Protein AF-A0A7C6DEY0-F1 (afdb_monomer)

Secondary structure (DSSP, 8-state):
-EEEEEES-B-TT--HHHHHHHHHHHHHHHTT-EEEEEES-B-TTSHHHHHHHHTT-EEEE---SS--HHHHHHHHHHHHHHHH-

Foldseek 3Di:
DEDEEEDAEADPVPDPVLVVCLVVLVVCVVVVYAYEYEYAYYDCPDPSVVSCVVSVHHYHYQPPPPDDPVSVVVVVVVVCVRVVD

pLDDT: mean 74.64, std 9.29, range [50.31, 86.62]

Structure (mmCIF, N/CA/C/O backbone):
data_AF-A0A7C6DEY0-F1
#
_entry.id   AF-A0A7C6DEY0-F1
#
loop_
_atom_site.group_PDB
_atom_site.id
_atom_site.type_symbol
_atom_site.label_atom_id
_atom_site.label_alt_id
_atom_site.label_comp_id
_atom_site.label_asym_id
_atom_site.label_entity_id
_atom_site.label_seq_id
_atom_site.pdbx_PDB_ins_code
_atom_site.Cartn_x
_atom_site.Cartn_y
_atom_site.Cartn_z
_atom_site.occupancy
_atom_site.B_iso_or_equiv
_atom_site.auth_seq_id
_atom_site.auth_comp_id
_atom_site.auth_asym_id
_atom_site.auth_atom_id
_atom_site.pdbx_PDB_model_num
ATOM 1 N N . MET A 1 1 ? -14.461 5.248 7.028 1.00 77.81 1 MET A N 1
ATOM 2 C CA . MET A 1 1 ? -14.242 5.878 5.695 1.00 77.81 1 MET A CA 1
ATOM 3 C C . MET A 1 1 ? -12.995 5.276 5.073 1.00 77.81 1 MET A C 1
ATOM 5 O O . MET A 1 1 ? -12.040 5.035 5.802 1.00 77.81 1 MET A O 1
ATOM 9 N N . LYS A 1 2 ? -13.033 4.995 3.771 1.00 77.81 2 LYS A N 1
ATOM 10 C CA . LYS A 1 2 ? -11.964 4.315 3.036 1.00 77.81 2 LYS A CA 1
ATOM 11 C C . LYS A 1 2 ? -11.175 5.321 2.202 1.00 77.81 2 LYS A C 1
ATOM 13 O O . LYS A 1 2 ? -11.781 6.120 1.490 1.00 77.81 2 LYS A O 1
ATOM 18 N N . ILE A 1 3 ? -9.849 5.301 2.305 1.00 78.44 3 ILE A N 1
ATOM 19 C CA . ILE A 1 3 ? -8.952 6.219 1.593 1.00 78.44 3 ILE A CA 1
ATOM 20 C C . ILE A 1 3 ? -7.951 5.438 0.748 1.00 78.44 3 ILE A C 1
ATOM 22 O O . ILE A 1 3 ? -7.182 4.627 1.261 1.00 78.44 3 ILE A O 1
ATOM 26 N N . LEU A 1 4 ? -7.952 5.718 -0.554 1.00 77.31 4 LEU A N 1
ATOM 27 C CA . LEU A 1 4 ? -7.007 5.146 -1.503 1.00 77.31 4 LEU A CA 1
ATOM 28 C C . LEU A 1 4 ? -5.975 6.205 -1.872 1.00 77.31 4 LEU A C 1
ATOM 30 O O . LEU A 1 4 ? -6.333 7.233 -2.450 1.00 77.31 4 LEU A O 1
ATOM 34 N N . HIS A 1 5 ? -4.707 5.960 -1.550 1.00 77.69 5 HIS A N 1
ATOM 35 C CA . HIS A 1 5 ? -3.632 6.901 -1.858 1.00 77.69 5 HIS A CA 1
ATOM 36 C C . HIS A 1 5 ? -2.761 6.380 -2.998 1.00 77.69 5 HIS A C 1
ATOM 38 O O . HIS A 1 5 ? -2.275 5.250 -2.945 1.00 77.69 5 HIS A O 1
ATOM 44 N N . TYR A 1 6 ? -2.562 7.199 -4.032 1.00 74.94 6 TYR A N 1
ATOM 45 C CA . TYR A 1 6 ? -1.713 6.843 -5.164 1.00 74.94 6 TYR A CA 1
ATOM 46 C C . TYR A 1 6 ? -0.297 7.394 -4.993 1.00 74.94 6 TYR A C 1
ATOM 48 O O . TYR A 1 6 ? -0.118 8.601 -4.842 1.00 74.94 6 TYR A O 1
ATOM 56 N N . ILE A 1 7 ? 0.704 6.520 -5.095 1.00 73.56 7 ILE A N 1
ATOM 57 C CA . ILE A 1 7 ? 2.124 6.884 -5.092 1.00 73.56 7 ILE A CA 1
ATOM 58 C C . ILE A 1 7 ? 2.824 6.374 -6.349 1.00 73.56 7 ILE A C 1
ATOM 60 O O . ILE A 1 7 ? 2.498 5.336 -6.921 1.00 73.56 7 ILE A O 1
ATOM 64 N N . SER A 1 8 ? 3.796 7.142 -6.822 1.00 67.44 8 SER A N 1
ATOM 65 C CA . SER A 1 8 ? 4.457 6.899 -8.104 1.00 67.44 8 SER A CA 1
ATOM 66 C C . SER A 1 8 ? 5.339 5.644 -8.118 1.00 67.44 8 SER A C 1
ATOM 68 O O . SER A 1 8 ? 5.612 5.145 -9.210 1.00 67.44 8 SER A O 1
ATOM 70 N N . GLY A 1 9 ? 5.743 5.147 -6.946 1.00 68.94 9 GLY A N 1
ATOM 71 C CA . GLY A 1 9 ? 6.528 3.936 -6.711 1.00 68.94 9 GLY A CA 1
ATOM 72 C C . GLY A 1 9 ? 6.854 3.799 -5.218 1.00 68.94 9 GLY A C 1
ATOM 73 O O . GLY A 1 9 ? 6.893 4.803 -4.525 1.00 68.94 9 GLY A O 1
ATOM 74 N N . ILE A 1 10 ? 7.096 2.580 -4.730 1.00 70.06 10 ILE A N 1
ATOM 75 C CA . ILE A 1 10 ? 7.734 2.319 -3.427 1.00 70.06 10 ILE A CA 1
ATOM 76 C C . ILE A 1 10 ? 9.141 1.819 -3.740 1.00 70.06 10 ILE A C 1
ATOM 78 O O . ILE A 1 10 ? 9.324 0.664 -4.139 1.00 70.06 10 ILE A O 1
ATOM 82 N N . SER A 1 11 ? 10.126 2.706 -3.628 1.00 67.94 11 SER A N 1
ATOM 83 C CA . SER A 1 11 ? 11.521 2.421 -3.978 1.00 67.94 11 SER A CA 1
ATOM 84 C C . SER A 1 11 ? 12.477 2.969 -2.914 1.00 67.94 11 SER A C 1
ATOM 86 O O . SER A 1 11 ? 1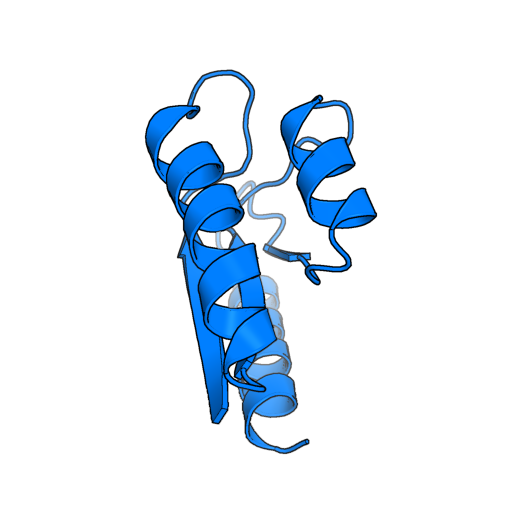2.078 3.836 -2.140 1.00 67.94 11 SER A O 1
ATOM 88 N N . PRO A 1 12 ? 13.741 2.514 -2.868 1.00 57.94 12 PRO A N 1
ATOM 89 C CA . PRO A 1 12 ? 14.720 3.017 -1.902 1.00 57.94 12 PRO A CA 1
ATOM 90 C C . PRO A 1 12 ? 14.975 4.534 -1.986 1.00 57.94 12 PRO A C 1
ATOM 92 O O . PRO A 1 12 ? 15.416 5.128 -1.008 1.00 57.94 12 PRO A O 1
ATOM 95 N N . THR A 1 13 ? 14.737 5.152 -3.148 1.00 55.97 13 THR A N 1
ATOM 96 C CA . THR A 1 13 ? 15.072 6.554 -3.456 1.00 55.97 13 THR A CA 1
ATOM 97 C C . THR A 1 13 ? 13.953 7.547 -3.152 1.00 55.97 13 THR A C 1
ATOM 99 O O . THR A 1 13 ? 14.213 8.745 -3.060 1.00 55.97 13 THR A O 1
ATOM 102 N N . ILE A 1 14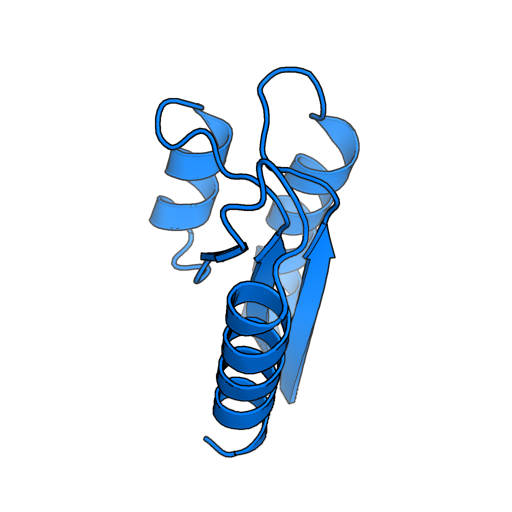 ? 12.717 7.077 -2.991 1.00 58.88 14 ILE A N 1
ATOM 103 C CA . ILE A 1 14 ? 11.555 7.908 -2.666 1.00 58.88 14 ILE A CA 1
ATOM 104 C C . ILE A 1 14 ? 11.234 7.574 -1.208 1.00 58.88 14 ILE A C 1
ATOM 106 O O . ILE A 1 14 ? 10.736 6.497 -0.908 1.00 58.88 14 ILE A O 1
ATOM 110 N N . GLY A 1 15 ? 11.719 8.404 -0.281 1.00 55.88 15 GLY A N 1
ATOM 111 C CA . GLY A 1 15 ? 11.560 8.166 1.160 1.00 55.88 15 GLY A CA 1
ATOM 112 C C . GLY A 1 15 ? 10.581 9.119 1.846 1.00 55.88 15 GLY A C 1
ATOM 113 O O . GLY A 1 15 ? 10.053 8.800 2.906 1.00 55.88 15 GLY A O 1
ATOM 114 N N . GLY A 1 16 ? 10.343 10.304 1.274 1.00 62.66 16 GLY A N 1
ATOM 115 C CA . GLY A 1 16 ? 9.604 11.377 1.949 1.00 62.66 16 GLY A CA 1
ATOM 116 C C . GLY A 1 16 ? 8.087 11.169 1.995 1.00 62.66 16 GLY A C 1
ATOM 117 O O . GLY A 1 16 ? 7.466 11.391 3.032 1.00 62.66 16 GLY A O 1
ATOM 118 N N . ILE A 1 17 ? 7.488 10.722 0.889 1.00 64.62 17 ILE A N 1
ATOM 119 C CA . ILE A 1 17 ? 6.030 10.538 0.771 1.00 64.62 17 ILE A CA 1
ATOM 120 C C . ILE A 1 17 ? 5.571 9.298 1.549 1.00 64.62 17 ILE A C 1
ATOM 122 O O . ILE A 1 17 ? 4.493 9.273 2.134 1.00 64.62 17 ILE A O 1
ATOM 126 N N . GLU A 1 18 ? 6.410 8.276 1.608 1.00 64.56 18 GLU A N 1
ATOM 127 C CA . GLU A 1 18 ? 6.110 6.986 2.209 1.00 64.56 18 GLU A CA 1
ATOM 128 C C . GLU A 1 18 ? 6.176 7.043 3.741 1.00 64.56 18 GLU A C 1
ATOM 130 O O . GLU A 1 18 ? 5.313 6.482 4.416 1.00 64.56 18 GLU A O 1
ATOM 135 N N . ILE A 1 19 ? 7.138 7.789 4.302 1.00 67.06 19 ILE A N 1
ATOM 136 C CA . ILE A 1 19 ? 7.197 8.069 5.748 1.00 67.06 19 ILE A CA 1
ATOM 137 C C . ILE A 1 19 ? 5.978 8.891 6.185 1.00 67.06 19 ILE A C 1
ATOM 139 O O . ILE A 1 19 ? 5.388 8.624 7.231 1.00 67.06 19 ILE A O 1
ATOM 143 N N . PHE A 1 20 ? 5.565 9.862 5.368 1.00 68.50 20 PHE A N 1
ATOM 144 C CA . PHE A 1 20 ? 4.354 10.642 5.612 1.00 68.50 20 PHE A CA 1
ATOM 145 C C . PHE A 1 20 ? 3.104 9.754 5.660 1.00 68.50 20 PHE A C 1
ATOM 147 O O . PHE A 1 20 ? 2.300 9.896 6.579 1.00 68.50 20 PHE A O 1
ATOM 154 N N . ILE A 1 21 ? 2.975 8.787 4.744 1.00 72.00 21 ILE A N 1
ATOM 155 C CA . ILE A 1 21 ? 1.859 7.829 4.743 1.00 72.00 21 ILE A CA 1
ATOM 156 C C . ILE A 1 21 ? 1.836 6.990 6.022 1.00 72.00 21 ILE A C 1
ATOM 158 O O . ILE A 1 21 ? 0.765 6.812 6.592 1.00 72.00 21 ILE A O 1
ATOM 162 N N . LEU A 1 22 ? 2.984 6.504 6.498 1.00 72.50 22 LEU A N 1
ATOM 163 C CA . LEU A 1 22 ? 3.045 5.728 7.741 1.00 72.50 22 LEU A CA 1
ATOM 164 C C . LEU A 1 22 ? 2.654 6.563 8.969 1.00 72.50 22 LEU A C 1
ATOM 166 O O . LEU A 1 22 ? 1.880 6.096 9.801 1.00 72.50 22 LEU A O 1
ATOM 170 N N . ASN A 1 23 ? 3.128 7.809 9.056 1.00 76.25 23 ASN A N 1
ATOM 171 C CA . ASN A 1 23 ? 2.762 8.714 10.151 1.00 76.25 23 ASN A CA 1
ATOM 172 C C . ASN 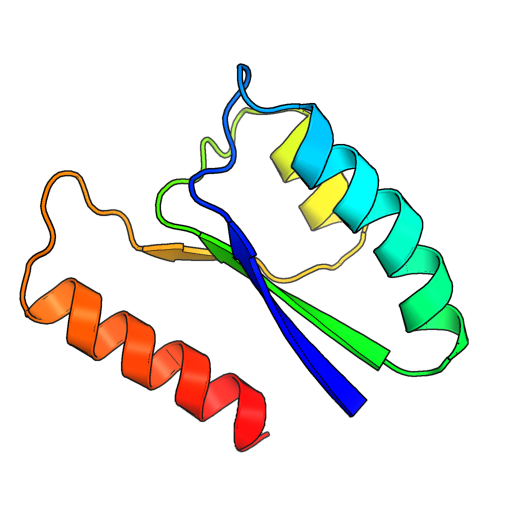A 1 23 ? 1.262 9.033 10.154 1.00 76.25 23 ASN A C 1
ATOM 174 O O . ASN A 1 23 ? 0.628 9.090 11.205 1.00 76.25 23 ASN A O 1
ATOM 178 N N . ILE A 1 24 ? 0.693 9.228 8.968 1.00 74.25 24 ILE A N 1
ATOM 179 C CA . ILE A 1 24 ? -0.728 9.509 8.797 1.00 74.25 24 ILE A CA 1
ATOM 180 C C . ILE A 1 24 ? -1.576 8.267 9.044 1.00 74.25 24 ILE A C 1
ATOM 182 O O . ILE A 1 24 ? -2.659 8.375 9.611 1.00 74.25 24 ILE A O 1
ATOM 186 N N . TYR A 1 25 ? -1.093 7.088 8.664 1.00 82.62 25 TYR A N 1
ATOM 187 C CA . TYR A 1 25 ? -1.838 5.847 8.811 1.00 82.62 25 TYR A CA 1
ATOM 188 C C . TYR A 1 25 ? -2.283 5.597 10.250 1.00 82.62 25 TYR A C 1
ATOM 190 O O . TYR A 1 25 ? -3.458 5.314 10.474 1.00 82.62 25 TYR A O 1
ATOM 198 N N . GLU A 1 26 ? -1.382 5.761 11.219 1.00 81.12 26 GLU A N 1
ATOM 199 C CA . GLU A 1 26 ? -1.713 5.582 12.636 1.00 81.12 26 GLU A CA 1
ATOM 200 C C . GLU A 1 26 ? -2.832 6.527 13.084 1.00 81.12 26 GLU A C 1
ATOM 202 O O . GLU A 1 26 ? -3.754 6.122 13.792 1.00 81.12 26 GLU A O 1
ATOM 207 N N . GLU A 1 27 ? -2.807 7.776 12.625 1.00 83.12 27 GLU A N 1
ATOM 208 C CA . GLU A 1 27 ? -3.824 8.760 12.983 1.00 83.12 27 GLU A CA 1
ATOM 209 C C . GLU A 1 27 ? -5.184 8.437 12.360 1.00 83.12 27 GLU A C 1
ATOM 211 O O . GLU A 1 27 ? -6.218 8.447 13.032 1.00 83.12 27 GLU A O 1
ATOM 216 N N . PHE A 1 28 ? -5.182 8.053 11.088 1.00 81.81 28 PHE A N 1
ATOM 217 C CA . PHE A 1 28 ? -6.389 7.662 10.374 1.00 81.81 28 PHE A CA 1
ATOM 218 C C . PHE A 1 28 ? -6.993 6.371 10.937 1.00 81.81 28 PHE A C 1
ATOM 220 O O . PHE A 1 28 ? -8.214 6.267 11.084 1.00 81.81 28 PHE A O 1
ATOM 227 N N . LYS A 1 29 ? -6.152 5.416 11.338 1.00 83.50 29 LYS A N 1
ATOM 228 C CA . LYS A 1 29 ? -6.577 4.176 11.988 1.00 83.50 29 LYS A CA 1
ATOM 229 C C . LYS A 1 29 ? -7.282 4.440 13.319 1.00 83.50 29 LYS A C 1
ATOM 231 O O . LYS A 1 29 ? -8.333 3.848 13.558 1.00 83.50 29 LYS A O 1
ATOM 236 N N . LYS A 1 30 ? -6.777 5.365 14.151 1.00 86.19 30 LYS A N 1
ATOM 237 C CA . LYS A 1 30 ? -7.456 5.779 15.401 1.00 86.19 30 LYS A CA 1
ATOM 238 C C . LYS A 1 30 ? -8.873 6.301 15.157 1.00 86.19 30 LYS A C 1
ATOM 240 O O . LYS A 1 30 ? -9.739 6.132 16.006 1.00 86.19 30 LYS A O 1
ATOM 245 N N . HIS A 1 31 ? -9.111 6.896 13.991 1.00 86.62 31 HIS A N 1
ATOM 246 C CA . HIS A 1 31 ? -10.403 7.452 13.590 1.00 86.62 31 HIS A CA 1
ATOM 247 C C . HIS A 1 31 ? -11.287 6.437 12.834 1.00 86.62 31 HIS A C 1
ATOM 249 O O . HIS A 1 31 ? -12.317 6.801 12.266 1.00 86.62 31 HIS A O 1
ATOM 255 N N . GLY A 1 32 ? -10.906 5.153 12.805 1.00 83.25 32 GLY A N 1
ATOM 256 C CA . GLY A 1 32 ? -11.669 4.101 12.127 1.00 83.25 32 GLY A CA 1
ATOM 257 C C . GLY A 1 32 ? -11.618 4.194 10.598 1.00 83.25 32 GLY A C 1
ATOM 258 O O . GLY A 1 32 ? -12.555 3.776 9.907 1.00 83.25 32 GLY A O 1
ATOM 259 N N . HIS A 1 33 ? -10.558 4.786 10.043 1.00 84.00 33 HIS A N 1
ATOM 260 C CA . HIS A 1 33 ? -10.328 4.819 8.603 1.00 84.00 33 HIS A CA 1
ATOM 261 C C . HIS A 1 33 ? -9.504 3.613 8.139 1.00 84.00 33 HIS A C 1
ATOM 263 O O . HIS A 1 33 ? -8.558 3.197 8.804 1.00 84.00 33 HIS A O 1
ATOM 269 N N . GLU A 1 34 ? -9.848 3.077 6.967 1.00 83.88 34 GLU A N 1
ATOM 270 C CA . GLU A 1 34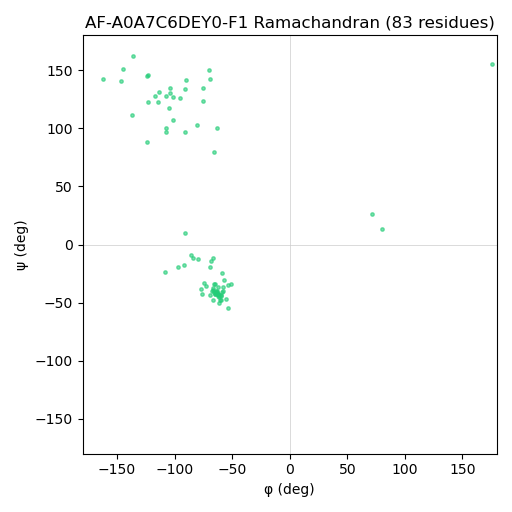 ? -9.051 2.061 6.271 1.00 83.88 34 GLU A CA 1
ATOM 271 C C . GLU A 1 34 ? -8.269 2.750 5.150 1.00 83.88 34 GLU A C 1
ATOM 273 O O . GLU A 1 34 ? -8.855 3.472 4.332 1.00 83.88 34 GLU A O 1
ATOM 278 N N . ILE A 1 35 ? -6.952 2.543 5.126 1.00 83.94 35 ILE A N 1
ATOM 279 C CA . ILE A 1 35 ? -6.063 3.091 4.101 1.00 83.94 35 ILE A CA 1
ATOM 280 C C . ILE A 1 35 ? -5.494 1.944 3.281 1.00 83.94 35 ILE A C 1
ATOM 282 O O . ILE A 1 35 ? -4.950 0.980 3.820 1.00 83.94 35 ILE A O 1
ATOM 286 N N . GLU A 1 36 ? -5.574 2.093 1.966 1.00 85.69 36 GLU A N 1
ATOM 287 C CA . GLU A 1 36 ? -4.888 1.228 1.018 1.00 85.69 36 GLU A CA 1
ATOM 288 C C . GLU A 1 36 ? -4.012 2.085 0.092 1.00 85.69 36 GLU A C 1
ATOM 290 O O . GLU A 1 36 ? -4.345 3.225 -0.251 1.00 85.69 36 GLU A O 1
ATOM 295 N N . ILE A 1 37 ? -2.861 1.543 -0.300 1.00 84.25 37 ILE A N 1
ATOM 296 C CA . ILE A 1 37 ? -1.890 2.218 -1.163 1.00 84.25 37 ILE A CA 1
ATOM 297 C C . ILE A 1 37 ? -1.989 1.635 -2.560 1.00 84.25 37 ILE A C 1
ATOM 299 O O . ILE A 1 37 ? -1.988 0.421 -2.746 1.00 84.25 37 ILE A O 1
ATOM 303 N N . LEU A 1 38 ? -1.999 2.507 -3.556 1.00 80.62 38 LEU A N 1
ATOM 304 C CA . LEU A 1 38 ? -1.950 2.155 -4.961 1.00 80.62 38 LEU A CA 1
ATOM 305 C C . LEU A 1 38 ? -0.678 2.724 -5.568 1.00 80.62 38 LEU A C 1
ATOM 307 O O . LEU A 1 38 ? -0.386 3.904 -5.421 1.00 80.62 38 LEU A O 1
ATOM 311 N N . THR A 1 39 ? 0.102 1.897 -6.246 1.00 79.69 39 THR A N 1
ATOM 312 C CA . THR A 1 39 ? 1.431 2.304 -6.701 1.00 79.69 39 THR A CA 1
ATOM 313 C C . THR A 1 39 ? 1.801 1.698 -8.039 1.00 79.69 39 THR A C 1
ATOM 315 O O . THR A 1 39 ? 1.340 0.613 -8.380 1.00 79.69 39 THR A O 1
ATOM 318 N N . ARG A 1 40 ? 2.634 2.394 -8.821 1.00 75.19 40 ARG A N 1
ATOM 319 C CA . ARG A 1 40 ? 3.132 1.894 -10.119 1.00 75.19 40 ARG A CA 1
ATOM 320 C C . ARG A 1 40 ? 4.286 0.908 -10.016 1.00 75.19 40 ARG A C 1
ATOM 322 O O . ARG A 1 40 ? 4.693 0.346 -11.019 1.00 75.19 40 ARG A O 1
ATOM 329 N N . TYR A 1 41 ? 4.899 0.782 -8.853 1.00 75.94 41 TYR A N 1
ATOM 330 C CA . TYR A 1 41 ? 6.026 -0.121 -8.666 1.00 75.94 41 TYR A CA 1
ATOM 331 C C . TYR A 1 41 ? 6.224 -0.366 -7.177 1.00 75.94 41 TYR A C 1
ATOM 333 O O . TYR A 1 41 ? 6.057 0.551 -6.370 1.00 75.94 41 TYR A O 1
ATOM 341 N N . VAL A 1 42 ? 6.586 -1.592 -6.808 1.00 78.44 42 VAL A N 1
ATOM 342 C CA . VAL A 1 42 ? 6.919 -1.949 -5.426 1.00 78.44 42 VAL A CA 1
ATOM 343 C C . VAL A 1 42 ? 8.146 -2.834 -5.421 1.00 78.44 42 VAL A C 1
ATOM 345 O O . VAL A 1 42 ? 8.059 -4.005 -5.790 1.00 78.44 42 VAL A O 1
ATOM 348 N N . ASP A 1 43 ? 9.262 -2.323 -4.903 1.00 81.81 43 ASP A N 1
ATOM 349 C CA . ASP A 1 43 ? 10.349 -3.210 -4.499 1.00 81.81 43 ASP A CA 1
ATOM 350 C C . ASP A 1 43 ? 10.034 -3.797 -3.116 1.00 81.81 43 ASP A C 1
ATOM 3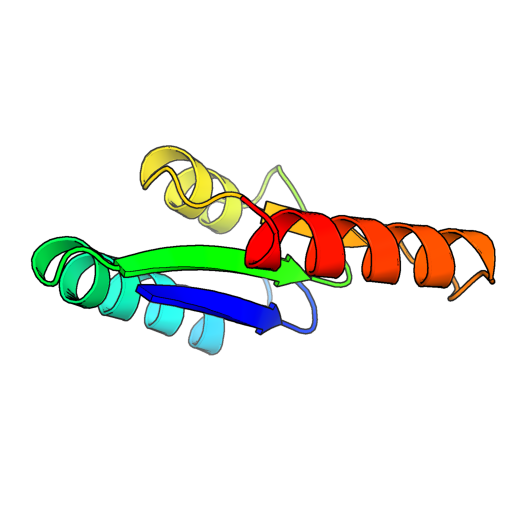52 O O . ASP A 1 43 ? 10.185 -3.146 -2.076 1.00 81.81 43 ASP A O 1
ATOM 356 N N . ARG A 1 44 ? 9.597 -5.060 -3.108 1.00 84.25 44 ARG A N 1
ATOM 357 C CA . ARG A 1 44 ? 9.222 -5.795 -1.888 1.00 84.25 44 ARG A CA 1
ATOM 358 C C . ARG A 1 44 ? 10.394 -6.077 -0.945 1.00 84.25 44 ARG A C 1
ATOM 360 O O . ARG A 1 44 ? 10.166 -6.494 0.186 1.00 84.25 44 ARG A O 1
ATOM 367 N N . ARG A 1 45 ? 11.637 -5.866 -1.384 1.00 84.69 45 ARG A N 1
ATOM 368 C CA . ARG A 1 45 ? 12.840 -6.032 -0.551 1.00 84.69 45 ARG A CA 1
ATOM 369 C C . ARG A 1 45 ? 13.155 -4.776 0.256 1.00 84.69 45 ARG A C 1
ATOM 371 O O . ARG A 1 45 ? 14.039 -4.799 1.109 1.00 84.69 45 ARG A O 1
ATOM 378 N N . THR A 1 46 ? 12.457 -3.672 -0.010 1.00 79.50 46 THR A N 1
ATOM 379 C CA . THR A 1 46 ? 12.674 -2.421 0.715 1.00 79.50 46 THR A CA 1
ATOM 380 C C . THR A 1 46 ? 12.210 -2.537 2.163 1.00 79.50 46 THR A C 1
ATOM 382 O O . THR A 1 46 ? 11.158 -3.105 2.462 1.00 79.50 46 THR A O 1
ATOM 385 N N . LYS A 1 47 ? 12.965 -1.909 3.077 1.00 80.62 47 LYS A N 1
ATOM 386 C CA . LYS A 1 47 ? 12.542 -1.723 4.475 1.00 80.62 47 LYS A CA 1
ATOM 387 C C . LYS A 1 47 ? 11.168 -1.045 4.552 1.00 80.62 47 LYS A C 1
ATOM 389 O O . LYS A 1 47 ? 10.367 -1.390 5.410 1.00 80.62 47 LYS A O 1
ATOM 394 N N . MET A 1 48 ? 10.885 -0.139 3.615 1.00 78.88 48 MET A N 1
ATOM 395 C CA . MET A 1 48 ? 9.605 0.555 3.513 1.00 78.88 48 MET A CA 1
ATOM 396 C C . MET A 1 48 ? 8.433 -0.400 3.263 1.00 78.88 48 MET A C 1
ATOM 398 O O . MET A 1 48 ? 7.457 -0.370 4.005 1.00 78.88 48 MET A O 1
ATOM 402 N N . PHE A 1 49 ? 8.535 -1.289 2.268 1.00 82.00 49 PHE A N 1
ATOM 403 C CA . PHE A 1 49 ? 7.485 -2.279 2.015 1.00 82.00 49 PHE A CA 1
ATOM 404 C C . PHE A 1 49 ? 7.235 -3.163 3.241 1.00 82.00 49 PHE A C 1
ATOM 406 O O . PHE A 1 49 ? 6.083 -3.429 3.580 1.00 82.00 49 PHE A O 1
ATOM 413 N N . LYS A 1 50 ? 8.305 -3.562 3.940 1.00 84.44 50 LYS A N 1
ATOM 414 C CA . LYS A 1 50 ? 8.193 -4.325 5.185 1.00 84.44 50 LYS A CA 1
ATOM 415 C C . LYS A 1 50 ? 7.404 -3.556 6.252 1.00 84.44 50 LYS A C 1
ATOM 417 O O . LYS A 1 50 ? 6.454 -4.111 6.787 1.00 84.44 50 LYS A O 1
ATOM 422 N N . MET A 1 51 ? 7.717 -2.278 6.480 1.00 82.62 51 MET A N 1
ATOM 423 C CA . MET A 1 51 ? 7.000 -1.433 7.448 1.00 82.62 51 MET A CA 1
ATOM 424 C C . MET A 1 51 ? 5.520 -1.243 7.084 1.00 82.62 51 MET A C 1
ATOM 426 O O . MET A 1 51 ? 4.653 -1.367 7.941 1.00 82.62 51 MET A O 1
ATOM 430 N N . ILE A 1 52 ? 5.214 -0.986 5.808 1.00 83.25 52 ILE A N 1
ATOM 431 C CA . ILE A 1 52 ? 3.834 -0.847 5.313 1.00 83.25 52 ILE A CA 1
ATOM 432 C C . ILE A 1 52 ? 3.050 -2.154 5.513 1.00 83.25 52 ILE A C 1
ATOM 434 O O . ILE A 1 52 ? 1.902 -2.132 5.959 1.00 83.25 52 ILE A O 1
ATOM 438 N N . SER A 1 53 ? 3.681 -3.297 5.231 1.00 83.44 53 SER A N 1
ATOM 439 C CA . SER A 1 53 ? 3.077 -4.614 5.438 1.00 83.44 53 SER A CA 1
ATOM 440 C C . SER A 1 53 ? 2.865 -4.930 6.922 1.00 83.44 53 SER A C 1
ATOM 442 O O . SER A 1 53 ? 1.828 -5.487 7.271 1.00 83.44 53 SER A O 1
ATOM 444 N N . GLU A 1 54 ? 3.815 -4.579 7.792 1.00 86.62 54 GLU A N 1
ATOM 445 C CA . GLU A 1 54 ? 3.710 -4.739 9.252 1.00 86.62 54 GLU A CA 1
ATOM 446 C C . GLU A 1 54 ? 2.608 -3.849 9.844 1.00 86.62 54 GLU A C 1
ATOM 448 O O . GLU A 1 54 ? 1.901 -4.267 10.759 1.00 86.62 54 GLU A O 1
ATOM 453 N N . ALA A 1 55 ? 2.395 -2.661 9.271 1.00 83.19 55 ALA A N 1
ATOM 454 C CA . ALA A 1 55 ? 1.293 -1.774 9.629 1.00 83.19 55 ALA A CA 1
ATOM 455 C C . ALA A 1 55 ? -0.088 -2.331 9.218 1.00 83.19 55 ALA A C 1
ATOM 457 O O . ALA A 1 55 ? -1.117 -1.839 9.689 1.00 83.19 55 ALA A O 1
ATOM 458 N N . GLY A 1 56 ? -0.137 -3.361 8.365 1.00 84.50 56 GLY A N 1
ATOM 459 C CA . GLY A 1 56 ? -1.375 -3.946 7.841 1.00 84.50 56 GLY A CA 1
ATOM 460 C C . GLY A 1 56 ? -1.995 -3.153 6.687 1.00 84.50 56 GLY A C 1
ATOM 461 O O . GLY A 1 56 ? -3.142 -3.401 6.317 1.00 84.50 56 GLY A O 1
ATOM 462 N N . ILE A 1 57 ? -1.253 -2.207 6.107 1.00 86.19 57 ILE A N 1
ATOM 463 C CA . ILE A 1 57 ? -1.705 -1.421 4.959 1.00 86.19 57 ILE A CA 1
ATOM 464 C C . ILE A 1 57 ? -1.623 -2.302 3.712 1.00 86.19 57 ILE A C 1
ATOM 466 O O . ILE A 1 57 ? -0.555 -2.813 3.360 1.00 86.19 57 ILE A O 1
ATOM 470 N N . LYS A 1 58 ? -2.738 -2.463 2.994 1.00 85.81 58 LYS A N 1
ATOM 471 C CA . LYS A 1 58 ? -2.718 -3.205 1.728 1.00 85.81 58 LYS A CA 1
ATOM 472 C C . LYS A 1 58 ? -2.090 -2.349 0.638 1.00 85.81 58 LYS A C 1
ATOM 474 O O . LYS A 1 58 ? -2.432 -1.179 0.468 1.00 85.81 58 LYS A O 1
ATOM 479 N N . VAL A 1 59 ? -1.203 -2.968 -0.135 1.00 84.06 59 VAL A N 1
ATOM 480 C CA . VAL A 1 59 ? -0.518 -2.331 -1.260 1.00 84.06 59 VAL A CA 1
ATOM 481 C C . VAL A 1 59 ? -0.946 -2.994 -2.559 1.00 84.06 59 VAL A C 1
ATOM 483 O O . VAL A 1 59 ? -0.748 -4.190 -2.768 1.00 84.06 59 VAL A O 1
ATOM 486 N N . HIS A 1 60 ? -1.480 -2.187 -3.462 1.00 82.56 60 HIS A N 1
ATOM 487 C CA . HIS A 1 60 ? -1.829 -2.560 -4.821 1.00 82.56 60 HIS A CA 1
ATOM 488 C C . HIS A 1 60 ? -0.745 -2.041 -5.753 1.00 82.56 60 HIS A C 1
ATOM 490 O O . HIS A 1 60 ? -0.651 -0.839 -5.994 1.00 82.56 60 HIS A O 1
ATOM 496 N N . SER A 1 61 ? 0.084 -2.936 -6.284 1.00 76.44 61 SER A N 1
ATOM 497 C CA . SER A 1 61 ? 1.050 -2.578 -7.319 1.00 76.44 61 SER A CA 1
ATOM 498 C C . SER A 1 61 ? 0.454 -2.773 -8.712 1.00 76.44 61 SER A C 1
ATOM 500 O O . SER A 1 61 ? -0.147 -3.801 -9.034 1.00 76.44 61 SER A O 1
ATOM 502 N N . LEU A 1 62 ? 0.646 -1.780 -9.566 1.00 71.50 62 LEU A N 1
ATOM 503 C CA . LEU A 1 62 ? 0.575 -1.930 -11.005 1.00 71.50 62 LEU A CA 1
ATOM 504 C C . LEU A 1 62 ? 1.995 -2.256 -11.431 1.00 71.50 62 LEU A C 1
ATOM 506 O O . LEU A 1 62 ? 2.772 -1.333 -11.544 1.00 71.50 62 LEU A O 1
ATOM 510 N N . ASP A 1 63 ? 2.385 -3.514 -11.622 1.00 61.81 63 ASP A N 1
ATOM 511 C CA . ASP A 1 63 ? 3.666 -3.768 -12.298 1.00 61.81 63 ASP A CA 1
ATOM 512 C C . ASP A 1 63 ? 3.557 -3.208 -13.722 1.00 61.81 63 ASP A C 1
ATOM 514 O O . ASP A 1 63 ? 2.887 -3.779 -14.589 1.00 61.81 63 ASP A O 1
ATOM 518 N N . VAL A 1 64 ? 4.125 -2.024 -13.934 1.00 56.56 64 VAL A N 1
ATOM 519 C CA . VAL A 1 64 ? 4.174 -1.349 -15.229 1.00 56.56 64 VAL A CA 1
ATOM 520 C C . VAL A 1 64 ? 5.622 -1.055 -15.578 1.00 56.56 64 VAL A C 1
ATOM 522 O O . VAL A 1 64 ? 6.114 0.040 -15.336 1.00 56.56 64 VAL A O 1
ATOM 525 N N . GLU A 1 65 ? 6.280 -2.016 -16.226 1.00 50.31 65 GLU A N 1
ATOM 526 C CA . GLU A 1 65 ? 7.422 -1.681 -17.087 1.00 50.31 65 GLU A CA 1
ATOM 527 C C . GLU A 1 65 ? 6.939 -0.839 -18.281 1.00 50.31 65 GLU A C 1
ATOM 529 O O . GLU A 1 65 ? 7.585 0.137 -18.640 1.00 50.31 65 GLU A O 1
ATOM 534 N N . HIS A 1 66 ? 5.724 -1.096 -18.788 1.00 50.44 66 HIS A N 1
ATOM 535 C CA . HIS A 1 66 ? 4.987 -0.222 -19.704 1.00 50.44 66 HIS A CA 1
ATOM 536 C C . HIS A 1 66 ? 3.473 -0.321 -19.435 1.00 50.44 66 HIS A C 1
ATOM 538 O O . HIS A 1 66 ? 2.955 -1.402 -19.145 1.00 50.44 66 HIS A O 1
ATOM 544 N N . LEU A 1 67 ? 2.745 0.803 -19.503 1.00 53.62 67 LEU A N 1
ATOM 545 C CA . LEU A 1 67 ? 1.290 0.886 -19.283 1.00 53.62 67 LEU A CA 1
ATOM 546 C C . LEU A 1 67 ? 0.512 0.126 -20.370 1.00 53.62 67 LEU A C 1
ATOM 548 O O . LEU A 1 67 ? -0.029 0.707 -21.307 1.00 53.62 67 LEU A O 1
ATOM 552 N N . SER A 1 68 ? 0.431 -1.196 -20.237 1.00 63.50 68 SER A N 1
ATOM 553 C CA . SER A 1 68 ? -0.450 -2.011 -21.068 1.00 63.50 68 SER A CA 1
ATOM 554 C C . SER A 1 68 ? -1.920 -1.756 -20.703 1.00 63.50 68 SER A C 1
ATOM 556 O O . SER A 1 68 ? -2.262 -1.508 -19.540 1.00 63.50 68 SER A O 1
ATOM 558 N N . LEU A 1 69 ? -2.825 -1.899 -21.678 1.00 67.00 69 LEU A N 1
ATOM 559 C CA . LEU A 1 69 ? -4.280 -1.860 -21.457 1.00 67.00 69 LEU A CA 1
ATOM 560 C C . LEU A 1 69 ? -4.728 -2.817 -20.335 1.00 67.00 69 LEU A C 1
ATOM 562 O O . LEU A 1 69 ? -5.626 -2.498 -19.555 1.00 67.00 69 LEU A O 1
ATOM 566 N N . LYS A 1 70 ? -4.058 -3.968 -20.200 1.00 71.69 70 LYS A N 1
ATOM 567 C CA . LYS A 1 70 ? -4.318 -4.963 -19.152 1.00 71.69 70 LYS A CA 1
ATOM 568 C C . LYS A 1 70 ? -4.043 -4.408 -17.750 1.00 71.69 70 LYS A C 1
ATOM 570 O O . LYS A 1 70 ? -4.845 -4.635 -16.842 1.00 71.69 70 LYS A O 1
ATOM 575 N N . SER A 1 71 ? -2.962 -3.646 -17.577 1.00 64.00 71 SER A N 1
ATOM 576 C CA . SER A 1 71 ? -2.608 -3.007 -16.302 1.00 64.00 71 SER A CA 1
ATOM 577 C C . SER A 1 71 ? -3.624 -1.927 -15.910 1.00 64.00 71 SER A C 1
ATOM 579 O O . SER A 1 71 ? -4.039 -1.871 -14.754 1.00 64.00 71 SER A O 1
ATOM 581 N N . ILE A 1 72 ? -4.118 -1.146 -16.880 1.00 67.44 72 ILE A N 1
ATOM 582 C CA . ILE A 1 72 ? -5.169 -0.131 -16.664 1.00 67.44 72 ILE A CA 1
ATOM 583 C C . ILE A 1 72 ? -6.499 -0.780 -16.248 1.00 67.44 72 ILE A C 1
ATOM 585 O O . ILE A 1 72 ? -7.178 -0.301 -15.338 1.00 67.44 72 ILE A O 1
ATOM 589 N N . VAL A 1 73 ? -6.891 -1.891 -16.878 1.00 76.25 73 VAL A N 1
ATOM 590 C CA . VAL A 1 73 ? -8.114 -2.618 -16.495 1.00 76.25 73 VAL A CA 1
ATOM 591 C C . VAL A 1 73 ? -7.983 -3.208 -15.089 1.00 76.25 73 VAL A C 1
ATOM 593 O O . VAL A 1 73 ? -8.927 -3.129 -14.301 1.00 76.25 73 VAL A O 1
ATOM 596 N N . ARG A 1 74 ? -6.815 -3.766 -14.744 1.00 70.38 74 ARG A N 1
ATOM 597 C CA . ARG A 1 74 ? -6.547 -4.304 -13.402 1.00 70.38 74 ARG A CA 1
ATOM 598 C C . ARG A 1 74 ? -6.601 -3.206 -12.337 1.00 70.38 74 ARG A C 1
ATOM 600 O O . ARG A 1 74 ? -7.260 -3.406 -11.323 1.00 70.38 74 ARG A O 1
ATOM 607 N N . PHE A 1 75 ? -6.021 -2.037 -12.617 1.00 69.62 75 PHE A N 1
ATOM 608 C CA . PHE A 1 75 ? -6.132 -0.841 -11.778 1.00 69.62 75 PHE A CA 1
ATOM 609 C C . PHE A 1 75 ? -7.590 -0.477 -11.499 1.00 69.62 75 PHE A C 1
ATOM 611 O O . PHE A 1 75 ? -8.002 -0.406 -10.343 1.00 69.62 75 PHE A O 1
ATOM 618 N N . LYS A 1 76 ? -8.398 -0.314 -12.557 1.00 73.19 76 LYS A N 1
ATOM 619 C CA . LYS A 1 76 ? -9.820 0.040 -12.422 1.00 73.19 76 LYS A CA 1
ATOM 620 C C . LYS A 1 76 ? -10.587 -0.985 -11.584 1.00 73.19 76 LYS A C 1
ATOM 622 O O . LYS A 1 76 ? -11.461 -0.598 -10.815 1.00 73.19 76 LYS A O 1
ATOM 627 N N . LYS A 1 77 ? -10.256 -2.277 -11.698 1.00 77.75 77 LYS A N 1
ATOM 628 C CA . LYS A 1 77 ? -10.850 -3.332 -10.863 1.00 77.75 77 LYS A CA 1
ATOM 629 C C . LYS A 1 77 ? -10.453 -3.198 -9.392 1.00 77.75 77 LYS A C 1
ATOM 631 O O . LYS A 1 77 ? -11.345 -3.244 -8.555 1.00 77.75 77 LYS A O 1
ATOM 636 N N . SER A 1 78 ? -9.171 -3.001 -9.079 1.00 70.38 78 SER A N 1
ATOM 637 C CA . SER A 1 78 ? -8.707 -2.822 -7.692 1.00 70.38 78 SER A CA 1
ATOM 638 C C . SER A 1 78 ? -9.335 -1.593 -7.031 1.00 70.38 78 SER A C 1
ATOM 640 O O . SER A 1 78 ? -9.867 -1.702 -5.932 1.00 70.38 78 SER A O 1
ATOM 642 N N . VAL A 1 79 ? -9.371 -0.455 -7.735 1.00 72.12 79 VAL A N 1
ATOM 643 C CA . VAL A 1 79 ? -10.043 0.768 -7.258 1.00 72.12 79 VAL A CA 1
ATOM 644 C C . VAL A 1 79 ? -11.534 0.511 -7.018 1.00 72.12 79 VAL A C 1
ATOM 646 O O . VAL A 1 79 ? -12.074 0.905 -5.990 1.00 72.12 79 VAL A O 1
ATOM 649 N N . LYS A 1 80 ? -12.214 -0.180 -7.941 1.00 78.88 80 LYS A N 1
ATOM 650 C CA . LYS A 1 80 ? -13.639 -0.499 -7.792 1.00 78.88 80 LYS A CA 1
ATOM 651 C C . LYS A 1 80 ? -13.903 -1.422 -6.599 1.00 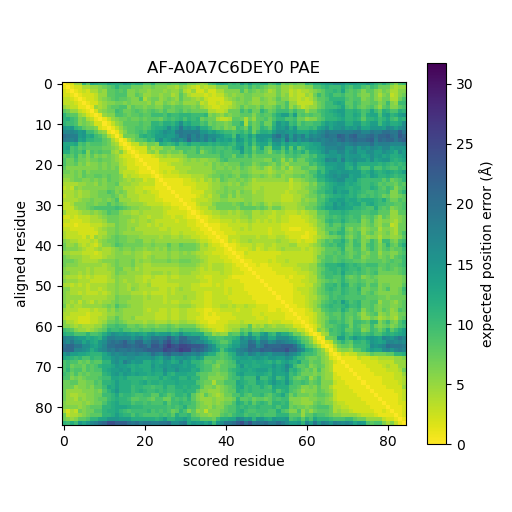78.88 80 LYS A C 1
ATOM 653 O O . LYS A 1 80 ? -14.863 -1.197 -5.877 1.00 78.88 80 LYS A O 1
ATOM 658 N N . LEU A 1 81 ? -13.067 -2.439 -6.382 1.00 75.25 81 LEU A N 1
ATOM 659 C CA . LEU A 1 81 ? -13.188 -3.342 -5.232 1.00 75.25 81 LEU A CA 1
ATOM 660 C C . LEU A 1 81 ? -13.021 -2.602 -3.900 1.00 75.25 81 LEU A C 1
ATOM 662 O O . LEU A 1 81 ? -13.726 -2.916 -2.947 1.00 75.25 81 LEU A O 1
ATOM 666 N N . PHE A 1 82 ? -12.140 -1.602 -3.849 1.00 75.06 82 PHE A N 1
ATOM 667 C CA . PHE A 1 82 ? -11.919 -0.796 -2.653 1.00 75.06 82 PHE A CA 1
ATOM 668 C C . PHE A 1 82 ? -13.175 -0.041 -2.196 1.00 75.06 82 PHE A C 1
ATOM 670 O O . PHE A 1 82 ? -13.533 -0.098 -1.022 1.00 75.06 82 PHE A O 1
ATOM 677 N N . PHE A 1 83 ? -13.856 0.631 -3.129 1.00 74.75 83 PHE A N 1
ATOM 678 C CA . PHE A 1 83 ? -15.049 1.433 -2.832 1.00 74.75 83 PHE A CA 1
ATOM 679 C C . PHE A 1 83 ? -16.360 0.631 -2.787 1.00 74.75 83 PHE A C 1
ATOM 681 O O . PHE A 1 83 ? -17.375 1.176 -2.365 1.00 74.75 83 PHE A O 1
ATOM 688 N N . ASN A 1 84 ? -16.355 -0.631 -3.233 1.00 76.06 84 ASN A N 1
ATOM 689 C CA . ASN A 1 8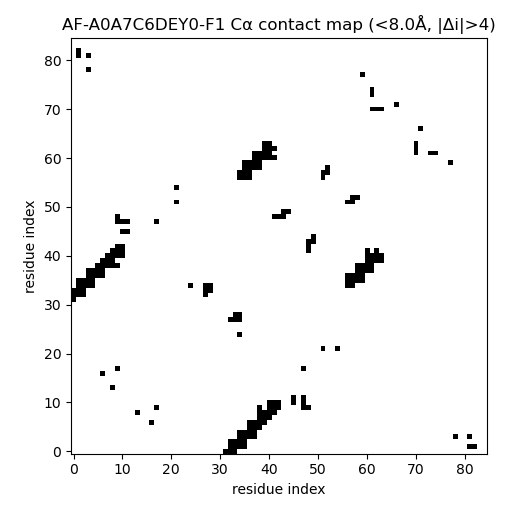4 ? -17.548 -1.487 -3.257 1.00 76.06 84 ASN A CA 1
ATOM 690 C C . ASN A 1 84 ? -17.679 -2.434 -2.053 1.00 76.06 84 ASN A C 1
ATOM 692 O O . ASN A 1 84 ? -18.771 -2.952 -1.828 1.00 76.06 84 ASN A O 1
ATOM 696 N N . ASN A 1 85 ? -16.585 -2.702 -1.337 1.00 58.84 85 ASN A N 1
ATOM 697 C CA . ASN A 1 85 ? -16.599 -3.379 -0.034 1.00 58.84 85 ASN A CA 1
ATOM 698 C C . ASN A 1 85 ? -16.746 -2.353 1.089 1.00 58.84 85 ASN A C 1
ATOM 700 O O . ASN A 1 85 ? -16.716 -2.773 2.264 1.00 58.84 85 ASN A O 1
#

Solvent-accessible surface area (backbone atoms only — not comparable to full-atom values): 4989 Å² total; per-residue (Å²): 95,81,47,80,46,80,43,84,47,47,47,93,85,61,56,70,70,58,52,50,49,57,62,46,45,59,57,39,44,77,72,62,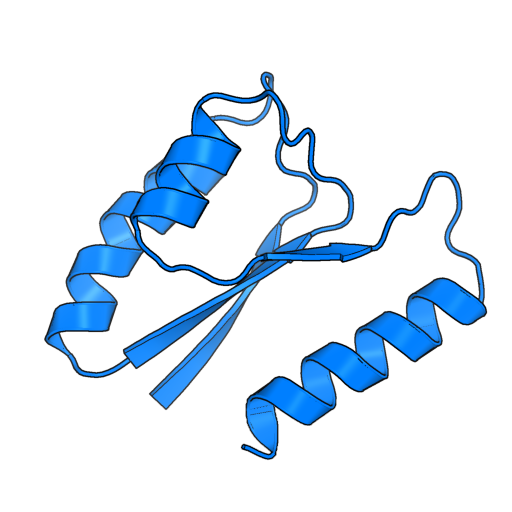34,50,59,36,41,36,25,43,32,68,48,75,87,35,71,61,46,49,53,41,52,73,72,66,41,51,74,47,64,39,85,48,96,61,90,43,73,68,50,54,54,50,49,54,49,54,57,49,53,64,80,72,108

Nearest PDB structures (foldseek):
  9bk7-assembly1_A  TM=5.253E-01  e=4.175E-02  synthetic construct
  8f29-assembly1_G  TM=5.341E-01  e=1.072E-01  Saccharomyces cerevisiae
  7yea-assembly1_B  TM=6.075E-01  e=2.754E-01  Homo sapiens
  7o4l-assembly1_4  TM=5.549E-01  e=3.371E-01  Saccharomyces cerevisiae S288C
  2vz8-assembly1_A  TM=4.243E-01  e=1.297E+00  Sus scrofa

Mean predicted aligned error: 7.5 Å

Radius of gyration: 12.94 Å; Cα contacts (8 Å, |Δi|>4): 106; chains: 1; bounding box: 33×17×37 Å

Sequence (85 aa):
MKILHYISGISPTIGGIEIFILNIYEEFKKHGHEIEILTRYVDRRTKMFKMISEAGIKVHSLDVEHLSLKSIVRFKKSVK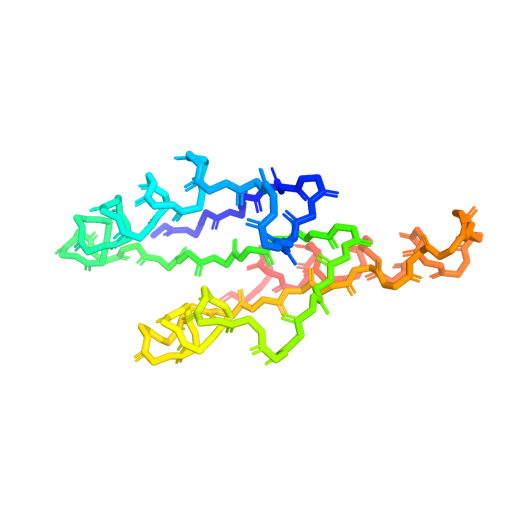LFFNN